Protein AF-A0A0R2NKB4-F1 (afdb_monomer_lite)

Structure (mmCIF, N/CA/C/O backbone):
data_AF-A0A0R2NKB4-F1
#
_entry.id   AF-A0A0R2NKB4-F1
#
loop_
_atom_site.group_PDB
_atom_site.id
_atom_site.type_symbol
_atom_site.label_atom_id
_atom_site.label_alt_id
_atom_site.label_comp_id
_atom_site.label_asym_id
_atom_site.label_entity_id
_atom_site.label_seq_id
_atom_site.pdbx_PDB_ins_code
_atom_site.Cartn_x
_atom_site.Cartn_y
_atom_site.Cartn_z
_atom_site.occupancy
_atom_site.B_iso_or_equiv
_atom_site.auth_seq_id
_atom_site.auth_comp_id
_atom_site.auth_asym_id
_atom_site.auth_atom_id
_atom_site.pdbx_PDB_model_num
ATOM 1 N N . MET A 1 1 ? 30.843 25.318 -12.562 1.00 40.94 1 MET A N 1
ATOM 2 C CA . MET A 1 1 ? 30.243 24.469 -11.509 1.00 40.94 1 MET A CA 1
ATOM 3 C C . MET A 1 1 ? 28.886 24.011 -12.016 1.00 40.94 1 MET A C 1
ATOM 5 O O . MET A 1 1 ? 27.965 24.813 -12.034 1.00 40.94 1 MET A O 1
ATOM 9 N N . SER A 1 2 ? 28.785 22.783 -12.526 1.00 48.81 2 SER A N 1
ATOM 10 C CA . SER A 1 2 ? 27.521 22.235 -13.037 1.00 48.81 2 SER A CA 1
ATOM 11 C C . SER A 1 2 ? 26.832 21.469 -11.914 1.00 48.81 2 SER A C 1
ATOM 13 O O . SER A 1 2 ? 27.415 20.543 -11.356 1.00 48.81 2 SER A O 1
ATOM 15 N N . ALA A 1 3 ? 25.624 21.892 -11.546 1.00 56.84 3 ALA A N 1
ATOM 16 C CA . ALA A 1 3 ? 24.821 21.234 -10.526 1.00 56.84 3 ALA A CA 1
ATOM 17 C C . ALA A 1 3 ? 24.349 19.862 -11.037 1.00 56.84 3 ALA A C 1
ATOM 19 O O . ALA A 1 3 ? 23.687 19.773 -12.072 1.00 56.84 3 ALA A O 1
ATOM 20 N N . CYS A 1 4 ? 24.690 18.791 -10.319 1.00 52.84 4 CYS A N 1
ATOM 21 C CA . CYS A 1 4 ? 24.127 17.465 -10.554 1.00 52.84 4 CYS A CA 1
ATOM 22 C C . CYS A 1 4 ? 22.636 17.490 -10.203 1.00 52.84 4 CYS A C 1
ATOM 24 O O . CYS A 1 4 ? 22.273 17.503 -9.030 1.00 52.84 4 CYS A O 1
ATOM 26 N N . ASN A 1 5 ? 21.772 17.487 -11.215 1.00 62.41 5 ASN A N 1
ATOM 27 C CA . ASN A 1 5 ? 20.351 17.216 -11.047 1.00 62.41 5 ASN A CA 1
ATOM 28 C C . ASN A 1 5 ? 20.170 15.687 -11.070 1.00 62.41 5 ASN A C 1
ATOM 30 O O . ASN A 1 5 ? 20.395 15.097 -12.131 1.00 62.41 5 ASN A O 1
ATOM 34 N N . PRO A 1 6 ? 19.824 15.011 -9.957 1.00 64.38 6 PRO A N 1
ATOM 35 C CA . PRO A 1 6 ? 19.603 13.571 -9.972 1.00 64.38 6 PRO A CA 1
ATOM 36 C C . PRO A 1 6 ? 18.340 13.282 -10.787 1.00 64.38 6 PRO A C 1
ATOM 38 O O . PRO A 1 6 ? 17.217 13.335 -10.290 1.00 64.38 6 PRO A O 1
ATOM 41 N N . PHE A 1 7 ? 18.514 13.012 -12.079 1.00 62.50 7 PHE A N 1
ATOM 42 C CA . PHE A 1 7 ? 17.451 12.453 -12.895 1.00 62.50 7 PHE A CA 1
ATOM 43 C C . PHE A 1 7 ? 17.167 11.042 -12.370 1.00 62.50 7 PHE A C 1
ATOM 45 O O . PHE A 1 7 ? 18.094 10.233 -12.294 1.00 62.50 7 PHE A O 1
ATOM 52 N N . PRO A 1 8 ? 15.922 10.722 -11.979 1.00 60.62 8 PRO A N 1
ATOM 53 C CA . PRO A 1 8 ? 15.605 9.380 -11.519 1.00 60.62 8 PRO A CA 1
ATOM 54 C C . PRO A 1 8 ? 15.817 8.408 -12.685 1.00 60.62 8 PRO A C 1
ATOM 56 O O . PRO A 1 8 ? 15.196 8.557 -13.738 1.00 60.62 8 PRO A O 1
ATOM 59 N N . LEU A 1 9 ? 16.721 7.441 -12.496 1.00 59.47 9 LEU A N 1
ATOM 60 C CA . LEU A 1 9 ? 17.115 6.461 -13.519 1.00 59.47 9 LEU A CA 1
ATOM 61 C C . LEU A 1 9 ? 15.957 5.540 -13.932 1.00 59.47 9 LEU A C 1
ATOM 63 O O . LEU A 1 9 ? 15.934 5.020 -15.043 1.00 59.47 9 LEU A O 1
ATOM 67 N N . HIS A 1 10 ? 14.981 5.366 -13.043 1.00 55.12 10 HIS A N 1
ATOM 68 C CA . HIS A 1 10 ? 13.773 4.597 -13.284 1.00 55.12 10 HIS A CA 1
ATOM 6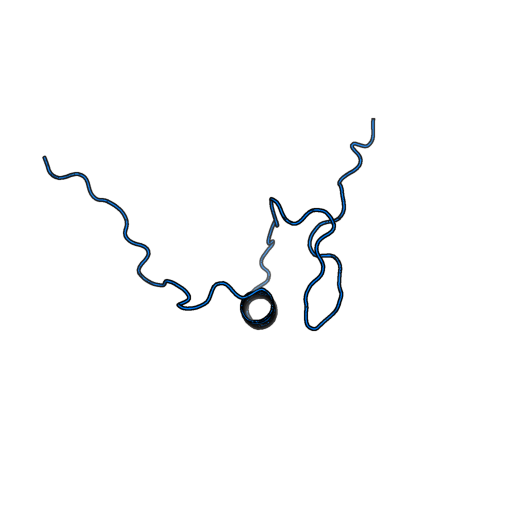9 C C . HIS A 1 10 ? 12.569 5.498 -13.033 1.00 55.12 10 HIS A C 1
ATOM 71 O O . HIS A 1 10 ? 12.260 5.850 -11.895 1.00 55.12 10 HIS A O 1
ATOM 77 N N . LYS A 1 11 ? 11.901 5.892 -14.114 1.00 55.59 11 LYS A N 1
ATOM 78 C CA . LYS A 1 11 ? 10.571 6.494 -14.057 1.00 55.59 11 LYS A CA 1
ATOM 79 C C . LYS A 1 11 ? 9.576 5.439 -14.505 1.00 55.59 11 LYS A C 1
AT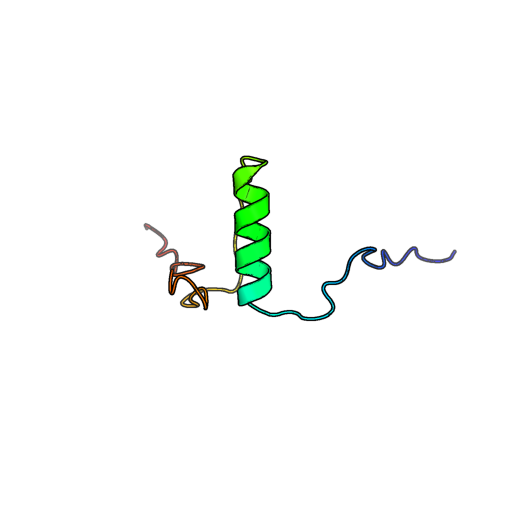OM 81 O O . LYS A 1 11 ? 9.752 4.839 -15.564 1.00 55.59 11 LYS A O 1
ATOM 86 N N . LEU A 1 12 ? 8.539 5.215 -13.708 1.00 58.47 12 LEU A N 1
ATOM 87 C CA . LEU A 1 12 ? 7.374 4.491 -14.195 1.00 58.47 12 LEU A CA 1
ATOM 88 C C . LEU A 1 12 ? 6.732 5.367 -15.271 1.00 58.47 12 LEU A C 1
ATOM 90 O O . LEU A 1 12 ? 6.414 6.526 -15.017 1.00 58.47 12 LEU A O 1
ATOM 94 N N . ALA A 1 13 ? 6.619 4.834 -16.489 1.00 61.84 13 ALA A N 1
ATOM 95 C CA . ALA A 1 13 ? 6.055 5.570 -17.618 1.00 61.84 13 ALA A CA 1
ATOM 96 C C . ALA A 1 13 ? 4.601 5.979 -17.341 1.00 61.84 13 ALA A C 1
ATOM 98 O O . ALA A 1 13 ? 4.183 7.056 -17.753 1.00 61.84 13 ALA A O 1
ATOM 99 N N . HIS A 1 14 ? 3.870 5.156 -16.581 1.00 63.38 14 HIS A N 1
ATOM 100 C CA . HIS A 1 14 ? 2.519 5.432 -16.112 1.00 63.38 14 HIS A CA 1
ATOM 101 C C . HIS A 1 14 ? 2.472 5.424 -14.582 1.00 63.38 14 HIS A C 1
ATOM 103 O O . HIS A 1 14 ? 2.836 4.442 -13.934 1.00 63.38 14 HIS A O 1
ATOM 109 N N . TYR A 1 15 ? 2.008 6.534 -14.013 1.00 69.81 15 TYR A N 1
ATOM 110 C CA . TYR A 1 15 ? 1.740 6.682 -12.585 1.00 69.81 15 TYR A CA 1
ATOM 111 C C . TYR A 1 15 ? 0.326 6.180 -12.276 1.00 69.81 15 TYR A C 1
ATOM 113 O O . TYR A 1 15 ? -0.549 6.959 -11.911 1.00 69.81 15 TYR A O 1
ATOM 121 N N . ASP A 1 16 ? 0.098 4.882 -12.479 1.00 79.25 16 ASP A N 1
ATOM 122 C CA . ASP A 1 16 ? -1.185 4.251 -12.179 1.00 79.25 16 ASP A CA 1
ATOM 123 C C . ASP A 1 16 ? -1.162 3.561 -10.809 1.00 79.25 16 ASP A C 1
ATOM 125 O O . ASP A 1 16 ? -0.204 2.874 -10.430 1.00 79.25 16 ASP A O 1
ATOM 129 N N . LEU A 1 17 ? -2.241 3.743 -10.048 1.00 82.44 17 LEU A N 1
ATOM 130 C CA . LEU A 1 17 ? -2.370 3.210 -8.695 1.00 82.44 17 LEU A CA 1
ATOM 131 C C . LEU A 1 17 ? -2.412 1.670 -8.686 1.00 82.44 17 LEU A C 1
ATOM 133 O O . LEU A 1 17 ? -1.997 1.054 -7.703 1.00 82.44 17 LEU A O 1
ATOM 137 N N . ALA A 1 18 ? -2.859 1.034 -9.775 1.00 84.94 18 ALA A N 1
ATOM 138 C CA . ALA A 1 18 ? -2.879 -0.419 -9.918 1.00 84.94 18 ALA A CA 1
ATOM 139 C C . ALA A 1 18 ? -1.478 -0.986 -10.163 1.00 84.94 18 ALA A C 1
ATOM 141 O O . ALA A 1 18 ? -1.149 -2.057 -9.649 1.00 84.94 18 ALA A O 1
ATOM 142 N N . ASP A 1 19 ? -0.632 -0.275 -10.907 1.00 85.06 19 ASP A N 1
ATOM 143 C CA . ASP A 1 19 ? 0.760 -0.680 -11.109 1.00 85.06 19 ASP A CA 1
ATOM 144 C C . ASP A 1 19 ? 1.592 -0.477 -9.840 1.00 85.06 19 ASP A C 1
ATOM 146 O O . ASP A 1 19 ? 2.379 -1.355 -9.475 1.00 85.06 19 ASP A O 1
ATOM 150 N N . LEU A 1 20 ? 1.340 0.604 -9.090 1.00 84.69 20 LEU A N 1
ATOM 151 C CA . LEU A 1 20 ? 1.928 0.797 -7.763 1.00 84.69 20 LEU A CA 1
ATOM 152 C C . LEU A 1 20 ? 1.528 -0.330 -6.796 1.00 84.69 20 LEU A C 1
ATOM 154 O O . LEU A 1 20 ? 2.380 -0.855 -6.077 1.00 84.69 20 LEU A O 1
ATOM 158 N N . GLU A 1 21 ? 0.258 -0.751 -6.803 1.00 87.62 21 GLU A N 1
ATOM 159 C CA . GLU A 1 21 ? -0.221 -1.866 -5.978 1.00 87.62 21 GLU A CA 1
ATOM 160 C C . GLU A 1 21 ? 0.505 -3.179 -6.310 1.00 87.62 21 GLU A C 1
ATOM 162 O O . GLU A 1 21 ? 0.958 -3.891 -5.406 1.00 87.62 21 GLU A O 1
ATOM 167 N N . LYS A 1 22 ? 0.658 -3.494 -7.603 1.00 87.88 22 LYS A N 1
ATOM 168 C CA . LYS A 1 22 ? 1.380 -4.690 -8.066 1.00 87.88 22 LYS A CA 1
ATOM 169 C C . LYS A 1 22 ? 2.853 -4.644 -7.671 1.00 87.88 22 LYS A C 1
ATOM 171 O O . LYS A 1 22 ? 3.371 -5.639 -7.162 1.00 87.88 22 LYS A O 1
ATOM 176 N N . LEU A 1 23 ? 3.505 -3.496 -7.854 1.00 86.12 23 LEU A N 1
ATOM 177 C CA . LEU A 1 23 ? 4.908 -3.301 -7.498 1.00 86.12 23 LEU A CA 1
ATOM 178 C C . LEU A 1 23 ? 5.127 -3.494 -5.994 1.00 86.12 23 LEU A C 1
ATOM 180 O O . LEU A 1 23 ? 6.000 -4.255 -5.585 1.00 86.12 23 LEU A O 1
ATOM 184 N N . LEU A 1 24 ? 4.291 -2.871 -5.160 1.00 86.00 24 LEU A N 1
ATOM 185 C CA . LEU A 1 24 ? 4.355 -3.028 -3.707 1.00 86.00 24 LEU A CA 1
ATOM 186 C C . LEU A 1 24 ? 4.102 -4.468 -3.275 1.00 86.00 24 LEU A C 1
ATOM 188 O O . LEU A 1 24 ? 4.738 -4.944 -2.335 1.00 86.00 24 LEU A O 1
ATOM 192 N N . LYS A 1 25 ? 3.180 -5.170 -3.944 1.00 86.38 25 LYS A N 1
ATOM 193 C CA . LYS A 1 25 ? 2.914 -6.581 -3.667 1.00 86.38 25 LYS A CA 1
ATOM 194 C C . LYS A 1 25 ? 4.145 -7.437 -3.955 1.00 86.38 25 LYS A C 1
ATOM 196 O O . LYS A 1 25 ? 4.493 -8.251 -3.108 1.00 86.38 25 LYS A O 1
ATOM 201 N N . ALA A 1 26 ? 4.812 -7.230 -5.090 1.00 87.44 26 ALA A N 1
ATOM 202 C CA . ALA A 1 26 ? 6.044 -7.940 -5.429 1.00 87.44 26 ALA A CA 1
ATOM 203 C C . ALA A 1 26 ? 7.174 -7.626 -4.434 1.00 87.44 26 ALA A C 1
ATOM 205 O O . ALA A 1 26 ? 7.776 -8.539 -3.878 1.00 87.44 26 ALA A O 1
ATOM 206 N N . LEU A 1 27 ? 7.390 -6.345 -4.120 1.00 86.50 27 LEU A N 1
ATOM 207 C CA . LEU A 1 27 ? 8.426 -5.919 -3.175 1.00 86.50 27 LEU A CA 1
ATOM 208 C C . LEU A 1 27 ? 8.204 -6.490 -1.768 1.00 86.50 27 LEU A C 1
ATOM 210 O O . LEU A 1 27 ? 9.144 -6.960 -1.144 1.00 86.50 27 LEU A O 1
ATOM 214 N N . ARG A 1 28 ? 6.960 -6.522 -1.275 1.00 83.94 28 ARG A N 1
ATOM 215 C CA . ARG A 1 28 ? 6.638 -7.093 0.047 1.00 83.94 28 ARG A CA 1
ATOM 216 C C . ARG A 1 28 ? 6.813 -8.610 0.132 1.00 83.94 28 ARG A C 1
ATOM 218 O O . ARG A 1 28 ? 6.862 -9.133 1.243 1.00 83.94 28 ARG A O 1
ATOM 225 N N . GLN A 1 29 ? 6.810 -9.319 -0.997 1.00 84.31 29 GLN A N 1
ATOM 226 C CA . GLN A 1 29 ? 7.063 -10.763 -1.021 1.00 84.31 29 GLN A CA 1
ATOM 227 C C . GLN A 1 29 ? 8.550 -11.071 -0.858 1.00 84.31 29 GLN A C 1
ATOM 229 O O . GLN A 1 29 ? 8.886 -12.044 -0.192 1.00 84.31 29 GLN A O 1
ATOM 234 N N . ASP A 1 30 ? 9.409 -10.232 -1.432 1.00 83.81 30 ASP A N 1
ATOM 235 C CA . ASP A 1 30 ? 10.856 -10.440 -1.435 1.00 83.81 30 ASP A CA 1
ATOM 236 C C . ASP A 1 30 ? 11.530 -9.844 -0.187 1.00 83.81 30 ASP A C 1
ATOM 238 O O . ASP A 1 30 ? 12.428 -10.443 0.401 1.00 83.81 30 ASP A O 1
ATOM 242 N N . ILE A 1 31 ? 11.043 -8.688 0.283 1.00 83.25 31 ILE A N 1
ATOM 243 C CA . ILE A 1 31 ? 11.660 -7.933 1.377 1.00 83.25 31 ILE A CA 1
ATOM 244 C C . ILE A 1 31 ? 10.631 -7.379 2.369 1.00 83.25 31 ILE A C 1
ATOM 246 O O . ILE A 1 31 ? 9.575 -6.849 2.011 1.00 83.25 31 ILE A O 1
ATOM 250 N N . LYS A 1 32 ? 10.957 -7.450 3.668 1.00 78.44 32 LYS A N 1
ATOM 251 C CA . LYS A 1 32 ? 10.163 -6.816 4.734 1.00 78.44 32 LYS A CA 1
ATOM 252 C C . LYS A 1 32 ? 10.422 -5.310 4.755 1.00 78.44 32 LYS A C 1
ATOM 254 O O . LYS A 1 32 ? 11.233 -4.820 5.534 1.00 78.44 32 LYS A O 1
ATOM 259 N N . LEU A 1 33 ? 9.722 -4.584 3.890 1.00 78.69 33 LEU A N 1
ATOM 260 C CA . LEU A 1 33 ? 9.741 -3.124 3.851 1.00 78.69 33 LEU A CA 1
ATOM 261 C C . LEU A 1 33 ? 8.611 -2.519 4.683 1.00 78.69 33 LEU A C 1
ATOM 263 O O . LEU A 1 33 ? 7.442 -2.891 4.538 1.00 78.69 33 LEU A O 1
ATOM 267 N N . THR A 1 34 ? 8.952 -1.503 5.470 1.00 78.00 34 THR A N 1
ATOM 268 C CA . THR A 1 34 ? 7.977 -0.560 6.022 1.00 78.00 34 THR A CA 1
ATOM 269 C C . THR A 1 34 ? 7.782 0.559 5.005 1.00 78.00 34 THR A C 1
ATOM 271 O O . THR A 1 34 ? 8.707 1.317 4.733 1.00 78.00 34 THR A O 1
ATOM 274 N N . VAL A 1 35 ? 6.591 0.640 4.413 1.00 80.38 35 VAL A N 1
ATOM 275 C CA . VAL A 1 35 ? 6.242 1.673 3.428 1.00 80.38 35 VAL A CA 1
ATOM 276 C C . VAL A 1 35 ? 5.229 2.613 4.060 1.00 80.38 35 VAL A C 1
ATOM 278 O O . VAL A 1 35 ? 4.129 2.183 4.415 1.00 80.38 35 VAL A O 1
ATOM 281 N N . GLU A 1 36 ? 5.595 3.884 4.189 1.00 81.06 36 GLU A N 1
ATOM 282 C CA . GLU A 1 36 ? 4.685 4.941 4.617 1.00 81.06 36 GLU A CA 1
ATOM 283 C C . GLU A 1 36 ? 4.103 5.657 3.397 1.00 81.06 36 GLU A C 1
ATOM 285 O O . GLU A 1 36 ? 4.826 6.135 2.526 1.00 81.06 36 GLU A O 1
ATOM 290 N N . PHE A 1 37 ? 2.773 5.713 3.338 1.00 83.50 37 PHE A N 1
ATOM 291 C CA . PHE A 1 37 ? 2.038 6.423 2.296 1.00 83.50 37 PHE A CA 1
ATOM 292 C C . PHE A 1 37 ? 1.667 7.810 2.816 1.00 83.50 37 PHE A C 1
ATOM 294 O O . PHE A 1 37 ? 1.012 7.925 3.853 1.00 83.50 37 PHE A O 1
ATOM 301 N N . ILE A 1 38 ? 2.081 8.853 2.096 1.00 82.88 38 ILE A N 1
ATOM 302 C CA . ILE A 1 38 ? 1.802 10.256 2.417 1.00 82.88 38 ILE A CA 1
ATOM 303 C C . ILE A 1 38 ? 0.935 10.825 1.294 1.00 82.88 38 ILE A C 1
ATOM 305 O O . ILE A 1 38 ? 1.261 10.653 0.124 1.00 82.88 38 ILE A O 1
ATOM 309 N N . GLY A 1 39 ? -0.163 11.492 1.651 1.00 82.62 39 GLY A N 1
ATOM 310 C CA . GLY A 1 39 ? -1.087 12.104 0.689 1.00 82.62 39 GLY A CA 1
ATOM 311 C C . GLY A 1 39 ? -2.234 11.200 0.228 1.00 82.62 39 GLY A C 1
ATOM 312 O O . GLY A 1 39 ? -3.154 11.702 -0.398 1.00 82.62 39 GLY A O 1
ATOM 313 N N . PHE A 1 40 ? -2.257 9.924 0.625 1.00 85.62 40 PHE A N 1
ATOM 314 C CA . PHE A 1 40 ? -3.259 8.935 0.194 1.00 85.62 40 PHE A CA 1
ATOM 315 C C . PHE A 1 40 ? -4.454 8.795 1.155 1.00 85.62 40 PHE A C 1
ATOM 317 O O . PHE A 1 40 ? -5.070 7.729 1.279 1.00 85.62 40 PHE A O 1
ATOM 324 N N . THR A 1 41 ? -4.752 9.836 1.936 1.00 87.62 41 THR A N 1
ATOM 325 C CA . THR A 1 41 ? -5.742 9.746 3.020 1.00 87.62 41 THR A CA 1
ATOM 326 C C . THR A 1 41 ? -7.146 9.559 2.456 1.00 87.62 41 THR A C 1
ATOM 328 O O . THR A 1 41 ? -7.664 10.427 1.765 1.00 87.62 41 THR A O 1
ATOM 331 N N . GLY A 1 42 ? -7.784 8.436 2.793 1.00 84.12 42 GLY A N 1
ATOM 332 C CA . GLY A 1 42 ? -9.109 8.084 2.271 1.00 84.12 42 GLY A CA 1
ATOM 333 C C . GLY A 1 42 ? -9.091 7.447 0.877 1.00 84.12 42 GLY A C 1
ATOM 334 O O . GLY A 1 42 ? -10.136 6.980 0.426 1.00 84.12 42 GLY A O 1
ATOM 335 N N . GLU A 1 43 ? -7.926 7.350 0.231 1.00 86.88 43 GLU A N 1
ATOM 336 C CA . GLU A 1 43 ? -7.779 6.643 -1.040 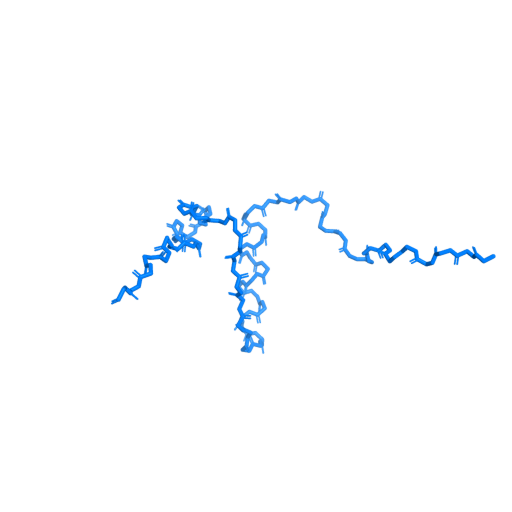1.00 86.88 43 GLU A CA 1
ATOM 337 C C . GLU A 1 43 ? -7.782 5.124 -0.849 1.00 86.88 43 GLU A C 1
ATOM 339 O O . GLU A 1 43 ? -7.413 4.586 0.207 1.00 86.88 43 GLU A O 1
ATOM 344 N N . ARG A 1 44 ? -8.213 4.415 -1.896 1.00 89.38 44 ARG A N 1
ATOM 345 C CA . ARG A 1 44 ? -8.288 2.954 -1.934 1.00 89.38 44 ARG A CA 1
ATOM 346 C C . ARG A 1 44 ? -7.482 2.411 -3.098 1.00 89.38 44 ARG A C 1
ATOM 348 O O . ARG A 1 44 ? -7.526 2.947 -4.198 1.00 89.38 44 ARG A O 1
ATOM 355 N N . TRP A 1 45 ? -6.806 1.298 -2.846 1.00 89.69 45 TRP A N 1
ATOM 356 C CA . TRP A 1 45 ? -6.164 0.509 -3.881 1.00 89.69 45 TRP A CA 1
ATOM 357 C C . TRP A 1 45 ? -7.197 0.058 -4.920 1.00 89.69 45 TRP A C 1
ATOM 359 O O . TRP A 1 45 ? -8.251 -0.446 -4.527 1.00 89.69 45 TRP A O 1
ATOM 369 N N . PRO A 1 46 ? -6.928 0.202 -6.223 1.00 86.69 46 PRO A N 1
ATOM 370 C CA . PRO A 1 46 ? -7.926 -0.057 -7.248 1.00 86.69 46 PR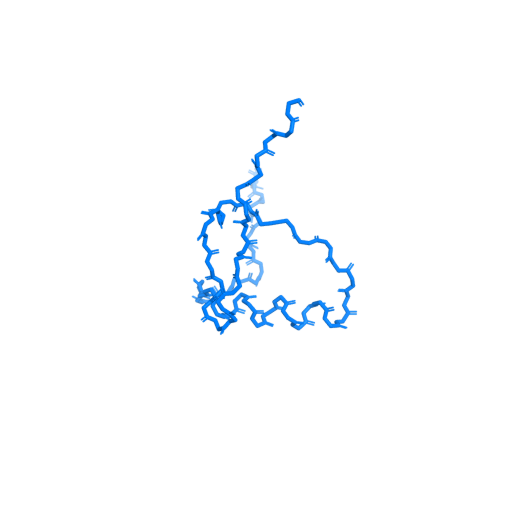O A CA 1
ATOM 371 C C . PRO A 1 46 ? -8.278 -1.542 -7.339 1.00 86.69 46 PRO A C 1
ATOM 373 O O . PRO A 1 46 ? -9.461 -1.860 -7.460 1.00 86.69 46 PRO A O 1
ATOM 376 N N . ALA A 1 47 ? -7.305 -2.455 -7.208 1.00 86.56 47 ALA A N 1
ATOM 377 C CA . ALA A 1 47 ? -7.579 -3.886 -7.319 1.00 86.56 47 ALA A CA 1
ATOM 378 C C . ALA A 1 47 ? -8.123 -4.471 -6.009 1.00 86.56 47 ALA A C 1
ATOM 380 O O . ALA A 1 47 ? -9.128 -5.175 -6.019 1.00 86.56 47 ALA A O 1
ATOM 381 N N . SER A 1 48 ? -7.491 -4.178 -4.867 1.00 86.25 48 SER A N 1
ATOM 382 C CA . SER A 1 48 ? -7.924 -4.759 -3.585 1.00 86.25 48 SER A CA 1
ATOM 383 C C . SER A 1 48 ? -9.034 -3.980 -2.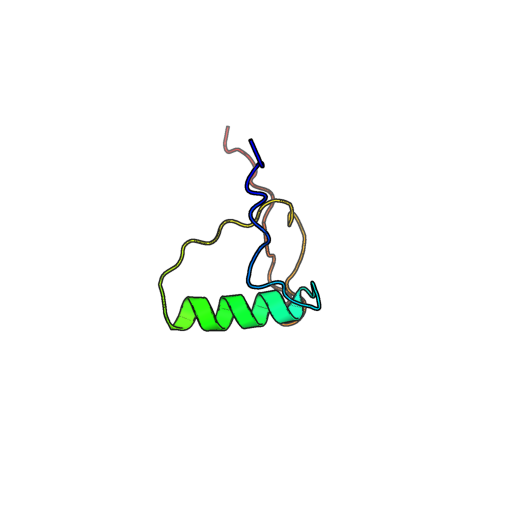875 1.00 86.25 48 SER A C 1
ATOM 385 O O . SER A 1 48 ? -9.532 -4.454 -1.854 1.00 86.25 48 SER A O 1
ATOM 387 N N . GLN A 1 49 ? -9.352 -2.755 -3.314 1.00 86.69 49 GLN A N 1
ATOM 388 C CA . GLN A 1 49 ? -10.245 -1.808 -2.619 1.00 86.69 49 GLN A CA 1
ATOM 389 C C . GLN A 1 49 ? -9.842 -1.524 -1.158 1.00 86.69 49 GLN A C 1
ATOM 391 O O . GLN A 1 49 ? -10.604 -0.972 -0.360 1.00 86.69 49 GLN A O 1
ATOM 396 N N . LYS A 1 50 ? -8.608 -1.879 -0.788 1.00 87.19 50 LYS A N 1
ATOM 397 C CA . LYS A 1 50 ? -8.055 -1.669 0.548 1.00 87.19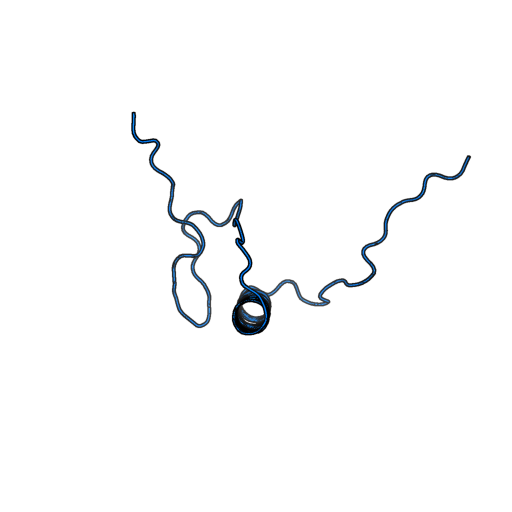 50 LYS A CA 1
ATOM 398 C C . LYS A 1 50 ? -7.690 -0.201 0.712 1.00 87.19 50 LYS A C 1
ATOM 400 O O . LYS A 1 50 ? -7.085 0.384 -0.178 1.00 87.19 50 LYS A O 1
ATOM 405 N N . LEU A 1 51 ? -8.013 0.376 1.865 1.00 87.25 51 LEU A N 1
ATOM 406 C CA . LEU A 1 51 ? -7.603 1.742 2.196 1.00 87.25 51 LEU A CA 1
ATOM 407 C C . LEU A 1 51 ? -6.074 1.839 2.238 1.00 87.25 51 LEU A C 1
ATOM 409 O O . LEU A 1 51 ? -5.428 1.052 2.933 1.00 87.25 51 LEU A O 1
ATOM 413 N N . ILE A 1 52 ? -5.526 2.803 1.499 1.00 87.50 52 ILE A N 1
ATOM 414 C CA . ILE A 1 52 ? -4.081 3.039 1.381 1.00 87.50 52 ILE A CA 1
ATOM 415 C C . ILE A 1 52 ? -3.568 3.723 2.643 1.00 87.50 52 ILE A C 1
ATOM 417 O O . ILE A 1 52 ? -2.637 3.244 3.288 1.00 87.50 52 ILE A O 1
ATOM 421 N N . GLN A 1 53 ? -4.233 4.804 3.041 1.00 83.31 53 GLN A N 1
ATOM 422 C CA . GLN A 1 53 ? -3.933 5.526 4.265 1.00 83.31 53 GLN A CA 1
ATOM 423 C C . GLN A 1 53 ? -5.239 5.834 4.996 1.00 83.31 53 GLN A C 1
ATOM 425 O O . GLN A 1 53 ? -6.151 6.481 4.476 1.00 83.31 53 GLN A O 1
ATOM 430 N N . ARG A 1 54 ? -5.327 5.369 6.244 1.00 78.75 54 ARG A N 1
ATOM 431 C CA . ARG A 1 54 ? -6.371 5.821 7.166 1.00 78.75 54 ARG A CA 1
ATOM 432 C C . ARG A 1 54 ? -5.970 7.187 7.700 1.00 78.75 54 ARG A C 1
ATOM 434 O O . ARG A 1 54 ? -4.794 7.409 7.989 1.00 78.75 54 ARG A O 1
ATOM 441 N N . LYS A 1 55 ? -6.948 8.076 7.876 1.00 74.88 55 LYS A N 1
ATOM 442 C CA . LYS A 1 55 ? -6.737 9.317 8.622 1.00 74.88 55 LYS A CA 1
ATOM 443 C C . LYS A 1 55 ? -6.233 8.917 10.010 1.00 74.88 55 LYS A C 1
ATOM 445 O O . LYS A 1 55 ? -6.973 8.287 10.764 1.00 74.88 55 LYS A O 1
ATOM 450 N N . ARG A 1 56 ? -4.961 9.202 10.314 1.00 67.62 56 ARG A N 1
ATOM 451 C CA . ARG A 1 56 ? -4.467 9.093 11.687 1.00 67.62 56 ARG A CA 1
ATOM 452 C C . ARG A 1 56 ? -5.243 10.145 12.465 1.00 67.62 56 ARG A C 1
ATOM 454 O O . ARG A 1 56 ? -5.055 11.335 12.237 1.00 67.62 56 ARG A O 1
ATOM 461 N N . VAL A 1 57 ? -6.179 9.697 13.291 1.00 64.44 57 VAL A N 1
ATOM 462 C CA . VAL A 1 57 ? -6.703 10.531 14.365 1.00 64.44 57 VAL A CA 1
ATOM 463 C C . VAL A 1 57 ? -5.554 10.599 15.366 1.00 64.44 57 VAL A C 1
ATOM 465 O O . VAL A 1 57 ? -5.115 9.532 15.807 1.00 64.44 57 VAL A O 1
ATOM 468 N N . PRO A 1 58 ? -4.970 11.777 15.636 1.00 59.84 58 PRO A N 1
ATOM 469 C CA . PRO A 1 58 ? -4.045 11.905 16.750 1.00 59.84 58 PRO A CA 1
ATOM 470 C C . PRO A 1 58 ? -4.795 11.428 17.994 1.00 59.84 58 PRO A C 1
ATOM 472 O O . PRO A 1 58 ? -5.895 11.905 18.260 1.00 59.84 58 PRO A O 1
ATOM 475 N N . LEU A 1 59 ? -4.262 10.416 18.674 1.00 62.44 59 LEU A N 1
ATOM 476 C CA . LEU A 1 59 ? -4.705 10.110 20.027 1.00 62.44 59 LEU A CA 1
ATOM 477 C C . LEU A 1 59 ? -4.151 11.248 20.886 1.00 62.44 59 LEU A C 1
ATOM 479 O O . LEU A 1 59 ? -2.930 11.368 20.999 1.00 62.44 59 LEU A O 1
ATOM 483 N N . GLU A 1 60 ? -5.046 12.127 21.332 1.00 52.12 60 GLU A N 1
ATOM 484 C CA . GLU A 1 60 ? -4.775 13.164 22.336 1.00 52.12 60 GLU A CA 1
ATOM 485 C C . GLU A 1 60 ? -4.398 12.543 23.686 1.00 52.12 60 GLU A C 1
ATOM 487 O O . GLU A 1 60 ? -4.956 11.469 24.024 1.00 52.12 60 GLU A O 1
#

pLDDT: mean 75.88, std 12.85, range [40.94, 89.69]

Foldseek 3Di:
DDDDDPDPPDDDPDPDLQVVVVVVVVCVVVDVDDDDDDPQDPHARPPVRHRPDHPPPPPD

Secondary structure (DSSP, 8-state):
--------S---SS--HHHHHHHHHHHHHHS------SS-BT-B-TTT--BSB-------

Sequence (60 aa):
MSACNPFPLHKLAHYDLADLEKLLKALRQDIKLTVEFIGFTGERWPASQKLIQRKRVPLE

Radius of gyration: 15.61 Å; chains: 1; bounding box: 40×35×40 Å

Organism: NCBI:txid1413187